Protein AF-A0A2W0FYP4-F1 (afdb_monomer_lite)

pLDDT: mean 80.16, std 18.68, range [35.84, 97.88]

Secondary structure (DSSP, 8-state):
-HHHHHHHHHHHT-----SSPPPSSS-EEEEEEEEEEEETT-GGGTT-EEEEEEEETTSS-EEEEEEETTEEEEEEEEE-HHHHHHHHHHHHHHHH--TT-TTS--EEEE---SSTT---EEEEEEEETTEEEEEEEESS---TTS--SEEEEEHHHHHHHHHHHHHHTTT--

Foldseek 3Di:
DVVVVVVVVVVLVLLAPDQAFRDDDFTKGKDFLPFFKADPVCVVCVVGFTWIKIAGPVQQWIWTFTDDSSDGFDIDDIDALVCLVVLLCVLVLLLPDDPVDPVRDFWDWAQQPDDPVRWIWIWGFDQDPNWTKTWIATPDATDPPDGPRIIIGTNVSSVSVSVVSVVSNVRHD

Structure (mmCIF, N/CA/C/O backbone):
data_AF-A0A2W0FYP4-F1
#
_entry.id   AF-A0A2W0FYP4-F1
#
loop_
_atom_site.group_PDB
_atom_site.id
_atom_site.type_symbol
_atom_site.label_atom_id
_atom_site.label_alt_id
_atom_site.label_comp_id
_atom_site.label_asym_id
_atom_site.label_entity_id
_atom_site.label_seq_id
_atom_site.pdbx_PDB_ins_code
_atom_site.Cartn_x
_atom_site.Cartn_y
_atom_site.Cartn_z
_atom_site.occupancy
_atom_site.B_iso_or_equiv
_atom_site.auth_seq_id
_atom_site.auth_comp_id
_atom_site.auth_asym_id
_atom_site.auth_atom_id
_atom_site.pdbx_PDB_model_num
ATOM 1 N N . MET A 1 1 ? -1.840 21.892 -42.038 1.00 42.66 1 MET A N 1
ATOM 2 C CA . ME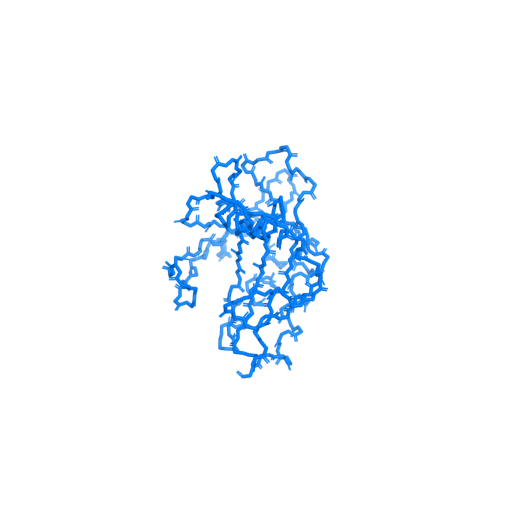T A 1 1 ? -2.825 21.609 -40.966 1.00 42.66 1 MET A CA 1
ATOM 3 C C . MET A 1 1 ? -3.072 20.123 -40.692 1.00 42.66 1 MET A C 1
ATOM 5 O O . MET A 1 1 ? -3.392 19.804 -39.562 1.00 42.66 1 MET A O 1
ATOM 9 N N . ILE A 1 2 ? -2.856 19.196 -41.636 1.00 41.97 2 ILE A N 1
ATOM 10 C CA . ILE A 1 2 ? -3.146 17.755 -41.431 1.00 41.97 2 ILE A CA 1
ATOM 11 C C . ILE A 1 2 ? -2.109 17.021 -40.546 1.00 41.97 2 ILE A C 1
ATOM 13 O O . ILE A 1 2 ? -2.435 16.031 -39.903 1.00 41.97 2 ILE A O 1
ATOM 17 N N . ARG A 1 3 ? -0.869 17.524 -40.429 1.00 38.12 3 ARG A N 1
ATOM 18 C CA . ARG A 1 3 ? 0.193 16.861 -39.639 1.00 38.12 3 ARG A CA 1
ATOM 19 C C . ARG A 1 3 ? 0.087 17.041 -38.117 1.00 38.12 3 ARG A C 1
ATOM 21 O O . ARG A 1 3 ? 0.620 16.215 -37.391 1.00 38.12 3 ARG A O 1
ATOM 28 N N . ILE A 1 4 ? -0.604 18.079 -37.637 1.00 47.94 4 ILE A N 1
ATOM 29 C CA . ILE A 1 4 ? -0.739 18.352 -36.191 1.00 47.94 4 ILE A CA 1
ATOM 30 C C . ILE A 1 4 ? -1.850 17.485 -35.571 1.00 47.94 4 ILE A C 1
ATOM 32 O O . ILE A 1 4 ? -1.723 17.041 -34.436 1.00 47.94 4 ILE A O 1
ATOM 36 N N . LEU A 1 5 ? -2.885 17.140 -36.346 1.00 37.88 5 LEU A N 1
ATOM 37 C CA . LEU A 1 5 ? -3.965 16.246 -35.907 1.00 37.88 5 LEU A CA 1
ATOM 38 C C . LEU A 1 5 ? -3.518 14.786 -35.748 1.00 37.88 5 LEU A C 1
ATOM 40 O O . LEU A 1 5 ? -3.994 14.104 -34.846 1.00 37.88 5 LEU A O 1
ATOM 44 N N . GLY A 1 6 ? -2.565 14.319 -36.563 1.00 35.84 6 GLY A N 1
ATOM 45 C CA . GLY A 1 6 ? -2.017 12.964 -36.432 1.00 35.84 6 GLY A CA 1
ATOM 46 C C . GLY A 1 6 ? -1.264 12.741 -35.116 1.00 35.84 6 GLY A C 1
ATOM 47 O O . GLY A 1 6 ? -1.369 11.669 -34.532 1.00 35.84 6 GLY A O 1
ATOM 48 N N . LEU A 1 7 ? -0.565 13.764 -34.606 1.00 42.81 7 LEU A N 1
ATOM 49 C CA . LEU A 1 7 ? 0.155 13.668 -33.330 1.00 42.81 7 LEU A CA 1
ATOM 50 C C . LEU A 1 7 ? -0.797 13.621 -32.124 1.00 42.81 7 LEU A C 1
ATOM 52 O O . LEU A 1 7 ? -0.542 12.893 -31.170 1.00 42.81 7 LEU A O 1
ATOM 56 N N . ILE A 1 8 ? -1.911 14.356 -32.188 1.00 43.81 8 ILE A N 1
ATOM 57 C CA . ILE A 1 8 ? -2.942 14.358 -31.138 1.00 43.81 8 ILE A CA 1
ATOM 58 C C . ILE A 1 8 ? -3.680 13.009 -31.105 1.00 43.81 8 ILE A C 1
ATOM 60 O O . ILE A 1 8 ? -3.986 12.502 -30.030 1.00 43.81 8 ILE A O 1
ATOM 64 N N . PHE A 1 9 ? -3.901 12.379 -32.263 1.00 35.84 9 PHE A N 1
ATOM 65 C CA . PHE A 1 9 ? -4.578 11.081 -32.342 1.00 35.84 9 PHE A CA 1
ATOM 66 C C . PHE A 1 9 ? -3.720 9.918 -31.810 1.00 35.84 9 PHE A C 1
ATOM 68 O O . PHE A 1 9 ? -4.247 9.016 -31.168 1.00 35.84 9 PHE A O 1
ATOM 75 N N . VAL A 1 10 ? -2.396 9.962 -32.004 1.00 45.44 10 VAL A N 1
ATOM 76 C CA . VAL A 1 10 ? -1.468 8.945 -31.465 1.00 45.44 10 VAL A CA 1
ATOM 77 C C . VAL A 1 10 ? -1.353 9.027 -29.936 1.00 45.44 10 VAL A C 1
ATOM 79 O O . VAL A 1 10 ? -1.235 7.993 -29.280 1.00 45.44 10 VAL A O 1
ATOM 82 N N . LEU A 1 11 ? -1.457 10.228 -29.355 1.00 38.00 11 LEU A N 1
ATOM 83 C CA . LEU A 1 11 ? -1.485 10.413 -27.898 1.00 38.00 11 LEU A CA 1
ATOM 84 C C . LEU A 1 11 ? -2.772 9.862 -27.259 1.00 38.00 11 LEU A C 1
ATOM 86 O O . LEU A 1 11 ? -2.721 9.358 -26.143 1.00 38.00 11 LEU A O 1
ATOM 90 N N . LEU A 1 12 ? -3.902 9.887 -27.974 1.00 36.22 12 LEU A N 1
ATOM 91 C CA . LEU A 1 12 ? -5.199 9.414 -27.468 1.00 36.22 12 LEU A CA 1
ATOM 92 C C . LEU A 1 12 ? -5.364 7.884 -27.506 1.00 36.22 12 LEU A C 1
ATOM 94 O O . LEU A 1 12 ? -6.181 7.342 -26.769 1.00 36.22 12 LEU A O 1
ATOM 98 N N . THR A 1 13 ? -4.589 7.162 -28.325 1.00 38.38 13 THR A N 1
ATOM 99 C CA . THR A 1 13 ? -4.667 5.688 -28.421 1.00 38.38 13 THR A CA 1
ATOM 100 C C . THR A 1 13 ? -3.669 4.940 -27.532 1.00 38.38 13 THR A C 1
ATOM 102 O O . THR A 1 13 ? -3.695 3.713 -27.483 1.00 38.38 13 THR A O 1
ATOM 105 N N . ALA A 1 14 ? -2.788 5.648 -26.816 1.00 41.47 14 ALA A N 1
ATOM 106 C CA . ALA A 1 14 ? -1.842 5.038 -25.875 1.00 41.47 14 ALA A CA 1
ATOM 107 C C . ALA A 1 14 ? -2.481 4.647 -24.521 1.00 41.47 14 ALA A C 1
ATOM 109 O O . ALA A 1 14 ? -1.833 4.004 -23.698 1.00 41.47 14 ALA A O 1
ATOM 110 N N . GLY A 1 15 ? -3.755 4.990 -24.301 1.00 36.06 15 GLY A N 1
ATOM 111 C CA . GLY A 1 15 ? -4.506 4.767 -23.058 1.00 36.06 15 GLY A CA 1
ATOM 112 C C . GLY A 1 15 ? -5.114 3.370 -22.903 1.00 36.06 15 GLY A C 1
ATOM 113 O O . GLY A 1 15 ? -6.223 3.220 -22.404 1.00 36.06 15 GLY A O 1
ATOM 114 N N . CYS A 1 16 ? -4.428 2.321 -23.347 1.00 41.59 16 CYS A N 1
ATOM 115 C CA . CYS A 1 16 ? -4.796 0.946 -23.008 1.00 41.59 16 CYS A CA 1
ATOM 116 C C . CYS A 1 16 ? -3.554 0.248 -22.467 1.00 41.59 16 CYS A C 1
ATOM 118 O O . CYS A 1 16 ? -2.940 -0.580 -23.143 1.00 41.59 16 CYS A O 1
ATOM 120 N N . SER A 1 17 ? -3.147 0.617 -21.247 1.00 41.41 17 SER A N 1
ATOM 121 C CA . SER A 1 17 ? -2.070 -0.064 -20.531 1.00 41.41 17 SER A CA 1
ATOM 122 C C . SER A 1 17 ? -2.514 -1.484 -20.175 1.00 41.41 17 SER A C 1
ATOM 124 O O . SER A 1 17 ? -2.993 -1.778 -19.082 1.00 41.41 17 SER A O 1
ATOM 126 N N . THR A 1 18 ? -2.374 -2.371 -21.151 1.00 39.72 18 THR A N 1
ATOM 127 C CA . THR A 1 18 ? -2.460 -3.818 -20.983 1.00 39.72 18 THR A CA 1
ATOM 128 C C . THR A 1 18 ? -1.322 -4.242 -20.041 1.00 39.72 18 THR A C 1
ATOM 130 O O . THR A 1 18 ? -0.249 -3.632 -20.102 1.00 39.72 18 THR A O 1
ATOM 133 N N . PRO A 1 19 ? -1.496 -5.258 -19.172 1.00 43.28 19 PRO A N 1
ATOM 134 C CA . PRO A 1 19 ? -0.373 -5.853 -18.449 1.00 43.28 19 PRO A CA 1
ATOM 135 C C . PRO A 1 19 ? 0.760 -6.195 -19.430 1.00 43.28 19 PRO A C 1
ATOM 137 O O . PRO A 1 19 ? 0.549 -6.922 -20.399 1.00 43.28 19 PRO A O 1
ATOM 140 N N . GLY A 1 20 ? 1.928 -5.589 -19.223 1.00 53.16 20 GLY A N 1
ATOM 141 C CA . GLY A 1 20 ? 2.983 -5.452 -20.232 1.00 53.16 20 GLY A CA 1
ATOM 142 C C . GLY A 1 20 ? 3.616 -4.054 -20.199 1.00 53.16 20 GLY A C 1
ATOM 143 O O . GLY A 1 20 ? 3.173 -3.188 -19.441 1.00 53.16 20 GLY A O 1
ATOM 144 N N . LYS A 1 21 ? 4.686 -3.832 -20.978 1.00 42.19 21 LYS A N 1
ATOM 145 C CA . LYS A 1 21 ? 5.450 -2.566 -20.981 1.00 42.19 21 LYS A CA 1
ATOM 146 C C . LYS A 1 21 ? 4.613 -1.404 -21.553 1.00 42.19 21 LYS A C 1
ATOM 148 O O . LYS A 1 21 ? 4.270 -1.467 -22.733 1.00 42.19 21 LYS A O 1
ATOM 153 N N . PRO A 1 22 ? 4.318 -0.327 -20.795 1.00 45.47 22 PRO A N 1
ATOM 154 C CA . PRO A 1 22 ? 3.840 0.924 -21.370 1.00 45.47 22 PRO A CA 1
ATOM 155 C C . PRO A 1 22 ? 5.031 1.741 -21.899 1.00 45.47 22 PRO A C 1
ATOM 157 O O . PRO A 1 22 ? 6.109 1.772 -21.304 1.00 45.47 22 PRO A O 1
ATOM 160 N N . ALA A 1 23 ? 4.848 2.394 -23.044 1.00 44.06 23 ALA A N 1
ATOM 161 C CA . ALA A 1 23 ? 5.895 3.149 -23.718 1.00 44.06 23 ALA A CA 1
ATOM 162 C C . ALA A 1 23 ? 5.958 4.603 -23.203 1.00 44.06 23 ALA A C 1
ATOM 164 O O . ALA A 1 23 ? 4.943 5.291 -23.206 1.00 44.06 23 ALA A O 1
ATOM 165 N N . PHE A 1 24 ? 7.134 5.054 -22.737 1.00 42.47 24 PHE A N 1
ATOM 166 C CA . PHE A 1 24 ? 7.939 6.114 -23.388 1.00 42.47 24 PHE A CA 1
ATOM 167 C C . PHE A 1 24 ? 8.953 6.862 -22.500 1.00 42.47 24 PHE A C 1
ATOM 169 O O . PHE A 1 24 ? 9.798 7.538 -23.075 1.00 42.47 24 PHE A O 1
ATOM 176 N N . TYR A 1 25 ? 8.982 6.721 -21.166 1.00 44.34 25 TYR A N 1
ATOM 177 C CA . TYR A 1 25 ? 9.967 7.488 -20.363 1.00 44.34 25 TYR A CA 1
ATOM 178 C C . TYR A 1 25 ? 10.695 6.730 -19.247 1.00 44.34 25 TYR A C 1
ATOM 180 O O . TYR A 1 25 ? 11.774 7.150 -18.847 1.00 44.34 25 TYR A O 1
ATOM 188 N N . TYR A 1 26 ? 10.193 5.572 -18.822 1.00 52.38 26 TYR A N 1
ATOM 189 C CA . TYR A 1 26 ? 10.869 4.679 -17.880 1.00 52.38 26 TYR A CA 1
ATOM 190 C C . TYR A 1 26 ? 10.462 3.242 -18.218 1.00 52.38 26 TYR A C 1
ATOM 192 O O . TYR A 1 26 ? 9.298 2.984 -18.532 1.00 52.38 26 TYR A O 1
ATOM 200 N N . THR A 1 27 ? 11.410 2.313 -18.239 1.00 69.75 27 THR A N 1
ATOM 201 C CA . THR A 1 27 ? 11.147 0.915 -18.585 1.00 69.75 27 THR A CA 1
ATOM 202 C C . THR A 1 27 ? 10.545 0.204 -17.380 1.00 69.75 27 THR A C 1
ATOM 204 O O . THR A 1 27 ? 11.277 -0.245 -16.507 1.00 69.75 27 THR A O 1
ATOM 207 N N . TRP A 1 28 ? 9.215 0.153 -17.318 1.00 82.31 28 TRP A N 1
ATOM 208 C CA . TRP A 1 28 ? 8.478 -0.520 -16.250 1.00 82.31 28 TRP A CA 1
ATOM 209 C C . TRP A 1 28 ? 7.791 -1.779 -16.763 1.00 82.31 28 TRP A C 1
ATOM 211 O O . TRP A 1 28 ? 7.114 -1.757 -17.797 1.00 82.31 28 TRP A O 1
ATOM 221 N N . THR A 1 29 ? 7.861 -2.842 -15.972 1.00 88.06 29 THR A N 1
ATOM 222 C CA . THR A 1 29 ? 7.046 -4.041 -16.155 1.00 88.06 29 THR A CA 1
ATOM 223 C C . THR A 1 29 ? 5.840 -4.000 -15.215 1.00 88.06 29 THR A C 1
ATOM 225 O O . THR A 1 29 ? 5.966 -3.673 -14.035 1.00 88.06 29 THR A O 1
ATOM 228 N N . GLN A 1 30 ? 4.656 -4.318 -15.746 1.00 90.00 30 GLN A N 1
ATOM 229 C CA . GLN A 1 30 ? 3.386 -4.262 -15.018 1.00 90.00 30 GLN A CA 1
ATOM 230 C C . GLN A 1 30 ? 2.871 -5.652 -14.649 1.00 90.00 30 GLN A C 1
ATOM 232 O O . GLN A 1 30 ? 2.854 -6.546 -15.495 1.00 90.00 30 GLN A O 1
ATOM 237 N N . TYR A 1 31 ? 2.358 -5.796 -13.429 1.00 90.06 31 TYR A N 1
ATOM 238 C CA . TYR A 1 31 ? 1.781 -7.035 -12.917 1.00 90.06 31 TYR A CA 1
ATOM 239 C C . TYR A 1 31 ? 0.395 -6.770 -12.332 1.00 90.06 31 TYR A C 1
ATOM 241 O O . TYR A 1 31 ? 0.212 -5.872 -11.508 1.00 90.06 31 TYR A O 1
ATOM 249 N N . LYS A 1 32 ? -0.586 -7.581 -12.740 1.00 92.19 32 LYS A N 1
ATOM 250 C CA . LYS A 1 32 ? -1.880 -7.632 -12.053 1.00 92.19 32 LYS A CA 1
ATOM 251 C C . LYS A 1 32 ? -1.677 -8.214 -10.659 1.00 92.19 32 LYS A C 1
ATOM 253 O O . LYS A 1 32 ? -0.991 -9.222 -10.521 1.00 92.19 32 LYS A O 1
ATOM 258 N N . THR A 1 33 ? -2.293 -7.591 -9.661 1.00 92.94 33 THR A N 1
ATOM 259 C CA . THR A 1 33 ? -2.125 -7.992 -8.255 1.00 92.94 33 THR A CA 1
ATOM 260 C C . THR A 1 33 ? -3.378 -8.628 -7.655 1.00 92.94 33 THR A C 1
ATOM 262 O O . THR A 1 33 ? -3.281 -9.358 -6.676 1.00 92.94 33 THR A O 1
ATOM 265 N N . GLY A 1 34 ? -4.558 -8.353 -8.224 1.00 92.62 34 GLY A N 1
ATOM 266 C CA . GLY A 1 34 ? -5.844 -8.727 -7.625 1.00 92.62 34 GLY A CA 1
ATOM 267 C C . GLY A 1 34 ? -6.194 -7.937 -6.356 1.00 92.62 34 GLY A C 1
ATOM 268 O O . GLY A 1 34 ? -7.149 -8.304 -5.668 1.00 92.62 34 GLY A O 1
ATOM 269 N N . VAL A 1 35 ? -5.416 -6.900 -6.027 1.00 94.81 35 VAL A N 1
ATOM 270 C CA . VAL A 1 35 ? -5.711 -5.922 -4.975 1.00 94.81 35 VAL A CA 1
ATOM 271 C C . VAL A 1 35 ? -6.697 -4.905 -5.535 1.00 94.81 35 VAL A C 1
ATOM 273 O O . VAL A 1 35 ? -6.412 -4.272 -6.550 1.00 94.81 35 VAL A O 1
ATOM 276 N N . GLU A 1 36 ? -7.820 -4.726 -4.855 1.00 95.12 36 GLU A N 1
ATOM 277 C CA . GLU A 1 36 ? -8.794 -3.677 -5.149 1.00 95.12 36 GLU A CA 1
ATOM 278 C C . GLU A 1 36 ? -8.594 -2.500 -4.191 1.00 95.12 36 GLU A C 1
ATOM 280 O O . GLU A 1 36 ? -8.460 -2.680 -2.978 1.00 95.12 36 GLU A O 1
ATOM 285 N N . VAL A 1 37 ? -8.565 -1.289 -4.745 1.00 93.00 37 VAL A N 1
ATOM 286 C CA . VAL A 1 37 ? -8.366 -0.038 -4.008 1.00 93.00 37 VAL A CA 1
ATOM 287 C C . VAL A 1 37 ? -9.619 0.815 -4.116 1.00 93.00 37 VAL A C 1
ATOM 289 O O . VAL A 1 37 ? -9.989 1.260 -5.197 1.00 93.00 37 VAL A O 1
ATOM 292 N N . MET A 1 38 ? -10.270 1.065 -2.990 1.00 92.62 38 MET A N 1
ATOM 293 C CA . MET A 1 38 ? -11.489 1.862 -2.904 1.00 92.62 38 MET A CA 1
ATOM 294 C C . MET A 1 38 ? -11.164 3.340 -2.678 1.00 92.62 38 MET A C 1
ATOM 296 O O . MET A 1 38 ? -10.187 3.675 -2.005 1.00 92.62 38 MET A O 1
ATOM 300 N N . LEU A 1 39 ? -12.027 4.223 -3.178 1.00 89.44 39 LEU A N 1
ATOM 301 C CA . LEU A 1 39 ? -11.961 5.661 -2.918 1.00 89.44 39 LEU A CA 1
ATOM 302 C C . LEU A 1 39 ? -12.993 6.027 -1.855 1.00 89.44 39 LEU A C 1
ATOM 304 O O . LEU A 1 39 ? -14.194 5.978 -2.111 1.00 89.44 39 LEU A O 1
ATOM 308 N N . VAL A 1 40 ? -12.535 6.381 -0.655 1.00 82.00 40 VAL A N 1
ATOM 309 C CA . VAL A 1 40 ? -13.436 6.649 0.483 1.00 82.00 40 VAL A CA 1
ATOM 310 C C . VAL A 1 40 ? -14.330 7.860 0.213 1.00 82.00 40 VAL A C 1
ATOM 312 O O . VAL A 1 40 ? -15.512 7.848 0.557 1.00 82.00 40 VAL A O 1
ATOM 315 N N . ASN A 1 41 ? -13.777 8.877 -0.449 1.00 82.62 41 ASN A N 1
ATOM 316 C CA . ASN A 1 41 ? -14.473 10.125 -0.758 1.00 82.62 41 ASN A CA 1
ATOM 317 C C . ASN A 1 41 ? -15.412 10.017 -1.971 1.00 82.62 41 ASN A C 1
ATOM 319 O O . ASN A 1 41 ? -16.193 10.934 -2.210 1.00 82.62 41 ASN A O 1
ATOM 323 N N . GLU A 1 42 ? -15.365 8.913 -2.724 1.00 83.06 42 GLU A N 1
ATOM 324 C CA . GLU A 1 42 ? -16.081 8.750 -3.994 1.00 83.06 42 GLU A CA 1
ATOM 325 C C . GLU A 1 42 ? -16.937 7.467 -3.972 1.00 83.06 42 GLU A C 1
ATOM 327 O O . GLU A 1 42 ? -16.592 6.456 -4.596 1.00 83.06 42 GLU A O 1
ATOM 332 N N . PRO A 1 43 ? -18.071 7.467 -3.245 1.00 78.00 43 PRO A N 1
ATOM 333 C CA . PRO A 1 43 ? -18.866 6.267 -2.965 1.00 78.00 43 PRO A CA 1
ATOM 334 C C . PRO A 1 43 ? -19.445 5.583 -4.214 1.00 78.00 43 PRO A C 1
ATOM 336 O O . PRO A 1 43 ? -19.825 4.412 -4.160 1.00 78.00 43 PRO A O 1
ATOM 339 N N . GLN A 1 44 ? -19.508 6.277 -5.352 1.00 82.88 44 GLN A N 1
ATOM 340 C CA . GLN A 1 44 ? -19.872 5.692 -6.642 1.00 82.88 44 GLN A CA 1
ATOM 341 C C . GLN A 1 44 ? -18.853 4.656 -7.149 1.00 82.88 44 GLN A C 1
ATOM 343 O O . GLN A 1 44 ? -19.225 3.803 -7.950 1.00 82.88 44 GLN A O 1
ATOM 348 N N . TYR A 1 45 ? -17.612 4.669 -6.649 1.00 81.44 45 TYR A N 1
ATOM 349 C CA . TYR A 1 45 ? -16.564 3.688 -6.959 1.00 81.44 45 TYR A CA 1
ATOM 350 C C . TYR A 1 45 ? -16.372 2.663 -5.831 1.00 81.44 45 TYR A C 1
ATOM 352 O O . TYR A 1 45 ? -15.253 2.278 -5.491 1.00 81.44 45 TYR A O 1
ATOM 360 N N . LYS A 1 46 ? -17.482 2.209 -5.240 1.00 73.44 46 LYS A N 1
ATOM 361 C CA . LYS A 1 46 ? -17.498 1.229 -4.139 1.00 73.44 46 LYS A CA 1
ATOM 362 C C . LYS A 1 46 ? -16.857 -0.122 -4.478 1.00 73.44 46 LYS A C 1
ATOM 364 O O . LYS A 1 46 ? -16.404 -0.805 -3.568 1.00 73.44 46 LYS A O 1
ATOM 369 N N . ASP A 1 47 ? -16.847 -0.497 -5.757 1.00 79.69 47 ASP A N 1
ATOM 370 C CA . ASP A 1 47 ? -16.268 -1.762 -6.225 1.00 79.69 47 ASP A CA 1
ATOM 371 C C . ASP A 1 47 ? -14.733 -1.659 -6.359 1.00 79.69 47 ASP A C 1
ATOM 373 O O . ASP A 1 47 ? -14.057 -2.647 -6.617 1.00 79.69 47 ASP A O 1
ATOM 377 N N . GLY A 1 48 ? -14.176 -0.464 -6.129 1.00 86.81 48 GLY A N 1
ATOM 378 C CA . GLY A 1 48 ? -12.745 -0.211 -6.141 1.00 86.81 48 GLY A CA 1
ATOM 379 C C . GLY A 1 48 ? -12.130 -0.183 -7.537 1.00 86.81 48 GLY A C 1
ATOM 380 O O . GLY A 1 48 ? -12.789 -0.314 -8.567 1.00 86.81 48 GLY A O 1
ATOM 381 N N . PHE A 1 49 ? -10.825 0.049 -7.552 1.00 91.25 49 PHE A N 1
ATOM 382 C CA . PHE A 1 49 ? -9.984 0.072 -8.736 1.00 91.25 49 PHE A CA 1
ATOM 383 C C . PHE A 1 49 ? -8.920 -1.012 -8.636 1.00 91.25 49 PHE A C 1
ATOM 385 O O . PHE A 1 49 ? -8.361 -1.240 -7.562 1.00 91.25 49 PHE A O 1
ATOM 392 N N . ASP A 1 50 ? -8.574 -1.612 -9.771 1.00 92.44 50 ASP A N 1
ATOM 393 C CA . ASP A 1 50 ? -7.466 -2.557 -9.843 1.00 92.44 50 ASP A CA 1
ATOM 394 C C . ASP A 1 50 ? -6.142 -1.872 -9.475 1.00 92.44 50 ASP A C 1
ATOM 396 O O . ASP A 1 50 ? -5.667 -0.957 -10.157 1.00 92.44 50 ASP A O 1
ATOM 400 N N . GLY A 1 51 ? -5.505 -2.372 -8.421 1.00 92.75 51 GLY A N 1
ATOM 401 C CA . GLY A 1 51 ? -4.123 -2.070 -8.099 1.00 92.75 51 GLY A CA 1
ATOM 402 C C . GLY A 1 51 ? -3.178 -2.826 -9.035 1.00 92.75 51 GLY A C 1
ATOM 403 O O . GLY A 1 51 ? -3.146 -4.059 -9.064 1.00 92.75 51 GLY A O 1
ATOM 404 N N . ILE A 1 52 ? -2.344 -2.103 -9.773 1.00 93.62 52 ILE A N 1
ATOM 405 C CA . ILE A 1 52 ? -1.346 -2.676 -10.680 1.00 93.62 52 ILE A CA 1
ATOM 406 C C . ILE A 1 52 ? 0.049 -2.402 -10.134 1.00 93.62 52 ILE A C 1
ATOM 408 O O . ILE A 1 52 ? 0.439 -1.250 -9.961 1.00 93.62 52 ILE A O 1
ATOM 412 N N . LEU A 1 53 ? 0.835 -3.452 -9.915 1.00 93.81 53 LEU A N 1
ATOM 413 C CA . LEU A 1 53 ? 2.229 -3.298 -9.523 1.00 93.81 53 LEU A CA 1
ATOM 414 C C . LEU A 1 53 ? 3.053 -2.909 -10.752 1.00 93.81 53 LEU A C 1
ATOM 416 O O . LEU A 1 53 ? 3.060 -3.628 -11.753 1.00 93.81 53 LEU A O 1
ATOM 420 N N . ARG A 1 54 ? 3.792 -1.807 -10.659 1.00 91.62 54 ARG A N 1
ATOM 421 C CA . ARG A 1 54 ? 4.846 -1.437 -11.606 1.00 91.62 54 ARG A CA 1
ATOM 422 C C . ARG A 1 54 ? 6.203 -1.696 -10.960 1.00 91.62 54 ARG A C 1
ATOM 424 O O . ARG A 1 54 ? 6.466 -1.189 -9.876 1.00 91.62 54 ARG A O 1
ATOM 431 N N . LEU A 1 55 ? 7.056 -2.462 -11.632 1.00 90.75 55 LEU A N 1
ATOM 432 C CA . LEU A 1 55 ? 8.445 -2.714 -11.239 1.00 90.75 55 LEU A CA 1
ATOM 433 C C . LEU A 1 55 ? 9.376 -2.126 -12.294 1.00 90.75 55 LEU A C 1
ATOM 435 O O . LEU A 1 55 ? 9.181 -2.382 -13.484 1.00 90.75 55 LEU A O 1
ATOM 439 N N . ASP A 1 56 ? 10.352 -1.334 -11.866 1.00 88.88 56 ASP A N 1
ATOM 440 C CA . ASP A 1 56 ? 11.396 -0.833 -12.753 1.00 88.88 56 ASP A CA 1
ATOM 441 C C . ASP A 1 56 ? 12.199 -2.013 -13.328 1.00 88.88 56 ASP A C 1
ATOM 443 O O . ASP A 1 56 ? 12.552 -2.946 -12.609 1.00 88.88 56 ASP A O 1
ATOM 447 N N . ASP A 1 57 ? 12.494 -1.995 -14.629 1.00 84.81 57 ASP A N 1
ATOM 448 C CA . ASP A 1 57 ? 13.146 -3.115 -15.322 1.00 84.81 57 ASP A CA 1
ATOM 449 C C . ASP A 1 57 ? 14.568 -3.393 -14.797 1.00 84.81 57 ASP A C 1
ATOM 451 O O . ASP A 1 57 ? 15.082 -4.505 -14.962 1.00 84.81 57 ASP A O 1
ATOM 455 N N . LYS A 1 58 ? 15.226 -2.420 -14.150 1.00 87.38 58 LYS A N 1
ATOM 456 C CA . LYS A 1 58 ? 16.510 -2.658 -13.477 1.00 87.38 58 LYS A CA 1
ATOM 457 C C . LYS A 1 58 ? 16.324 -3.260 -12.088 1.00 87.38 58 LYS A C 1
ATOM 459 O O . LYS A 1 58 ? 17.276 -3.866 -11.590 1.00 87.38 58 LYS A O 1
ATOM 464 N N . GLY A 1 59 ? 15.122 -3.179 -11.522 1.00 88.50 59 GLY A N 1
ATOM 465 C CA . GLY A 1 59 ? 14.774 -3.645 -10.184 1.00 88.50 59 GLY A CA 1
ATOM 466 C C . GLY A 1 59 ? 15.134 -2.640 -9.094 1.00 88.50 59 GLY A C 1
ATOM 467 O O . GLY A 1 59 ? 15.296 -3.039 -7.948 1.00 88.50 59 GLY A O 1
ATOM 468 N N . GLU A 1 60 ? 15.310 -1.359 -9.428 1.00 89.81 60 GLU A N 1
ATOM 469 C CA . GLU A 1 60 ? 15.702 -0.345 -8.439 1.00 89.81 60 GLU A CA 1
ATOM 470 C C . GLU A 1 60 ? 14.530 0.037 -7.521 1.00 89.81 60 GLU A C 1
ATOM 472 O O . GLU A 1 60 ? 14.720 0.316 -6.336 1.00 89.81 60 GLU A O 1
ATOM 477 N N . TYR A 1 61 ? 13.305 0.033 -8.050 1.00 89.69 61 TYR A N 1
ATOM 478 C CA . TYR A 1 61 ? 12.115 0.430 -7.306 1.00 89.69 61 TYR A CA 1
ATOM 479 C C . TYR A 1 61 ? 10.829 -0.169 -7.887 1.00 89.69 61 TYR A C 1
ATOM 481 O O . TYR A 1 61 ? 10.766 -0.590 -9.045 1.00 89.69 61 TYR A O 1
ATOM 489 N N . ALA A 1 62 ? 9.784 -0.205 -7.064 1.00 91.62 62 ALA A N 1
ATOM 490 C CA . ALA A 1 62 ? 8.445 -0.641 -7.433 1.00 91.62 62 ALA A CA 1
ATOM 491 C C . ALA A 1 62 ? 7.382 0.289 -6.840 1.00 91.62 62 ALA A C 1
ATOM 493 O O . ALA A 1 62 ? 7.628 0.980 -5.854 1.00 91.62 62 ALA A O 1
ATOM 494 N N . VAL A 1 63 ? 6.197 0.317 -7.443 1.00 91.50 63 VAL A N 1
ATOM 495 C CA . VAL A 1 63 ? 5.087 1.169 -7.004 1.00 91.50 63 VAL A CA 1
ATOM 496 C C . VAL A 1 63 ? 3.744 0.531 -7.350 1.00 91.50 63 VAL A C 1
ATOM 498 O O . VAL A 1 63 ? 3.599 -0.093 -8.404 1.00 91.50 63 VAL A O 1
ATOM 501 N N . MET A 1 64 ? 2.743 0.711 -6.489 1.00 92.56 64 MET A N 1
ATOM 502 C CA . MET A 1 64 ? 1.356 0.393 -6.819 1.00 92.56 64 MET A CA 1
ATOM 503 C C . MET A 1 64 ? 0.736 1.542 -7.597 1.00 92.56 64 MET A C 1
ATOM 505 O O . MET A 1 64 ? 0.733 2.674 -7.127 1.00 92.56 64 MET A O 1
ATOM 509 N N . ALA A 1 65 ? 0.202 1.255 -8.777 1.00 90.00 65 ALA A N 1
ATOM 510 C CA . ALA A 1 65 ? -0.456 2.207 -9.659 1.00 90.00 65 ALA A CA 1
ATOM 511 C C . ALA A 1 65 ? -1.953 1.898 -9.772 1.00 90.00 65 ALA A C 1
ATOM 513 O O . ALA A 1 65 ? -2.364 0.739 -9.758 1.00 90.00 65 ALA A O 1
ATOM 514 N N . ILE A 1 66 ? -2.751 2.950 -9.920 1.00 89.44 66 ILE A N 1
ATOM 515 C CA . ILE A 1 66 ? -4.201 2.897 -10.097 1.00 89.44 66 ILE A CA 1
ATOM 516 C C . ILE A 1 66 ? -4.533 3.639 -11.385 1.00 89.44 66 ILE A C 1
ATOM 518 O O . ILE A 1 66 ? -4.090 4.775 -11.590 1.00 89.44 66 ILE A O 1
ATOM 522 N N . TYR A 1 67 ? -5.320 3.001 -12.245 1.00 85.62 67 TYR A N 1
ATOM 523 C CA . TYR A 1 67 ? -5.717 3.560 -13.531 1.00 85.62 67 TYR A CA 1
ATOM 524 C C . TYR A 1 67 ? -7.198 3.898 -13.557 1.00 85.62 67 TYR A C 1
ATOM 526 O O . TYR A 1 67 ? -8.026 3.158 -13.033 1.00 85.62 67 TYR A O 1
ATOM 534 N N . TYR A 1 68 ? -7.528 4.990 -14.236 1.00 83.69 68 TYR A N 1
ATOM 535 C CA . TYR A 1 68 ? -8.899 5.373 -14.541 1.00 83.69 68 TYR A CA 1
ATOM 536 C C . TYR A 1 68 ? -8.950 5.970 -15.944 1.00 83.69 68 TYR A C 1
ATOM 538 O O . TYR A 1 68 ? -8.107 6.784 -16.310 1.00 83.69 68 TYR A O 1
ATOM 546 N N . GLY A 1 69 ? -9.896 5.502 -16.761 1.00 77.75 69 GLY A N 1
ATOM 547 C CA . GLY A 1 69 ? -10.011 5.923 -18.161 1.00 77.75 69 GLY A CA 1
ATOM 548 C C . GLY A 1 69 ? -8.813 5.553 -19.049 1.00 77.75 69 GLY A C 1
ATOM 549 O O . GLY A 1 69 ? -8.665 6.133 -20.115 1.00 77.75 69 GLY A O 1
ATOM 550 N N . GLY A 1 70 ? -7.961 4.610 -18.622 1.00 75.62 70 GLY A N 1
ATOM 551 C CA . GLY A 1 70 ? -6.728 4.238 -19.330 1.00 75.62 70 GLY A CA 1
ATOM 552 C C . GLY A 1 70 ? -5.475 4.999 -18.882 1.00 75.62 70 GLY A C 1
ATOM 553 O O . GLY A 1 70 ? -4.365 4.568 -19.195 1.00 75.62 70 GLY A O 1
ATOM 554 N N . ASP A 1 71 ? -5.641 6.057 -18.085 1.00 77.62 71 ASP A N 1
ATOM 555 C CA . ASP A 1 71 ? -4.553 6.880 -17.561 1.00 77.62 71 ASP A CA 1
ATOM 556 C C . ASP A 1 71 ? -4.231 6.536 -16.106 1.00 77.62 71 ASP A C 1
ATOM 558 O O . ASP A 1 71 ? -5.119 6.238 -15.299 1.00 77.62 71 ASP A O 1
ATOM 562 N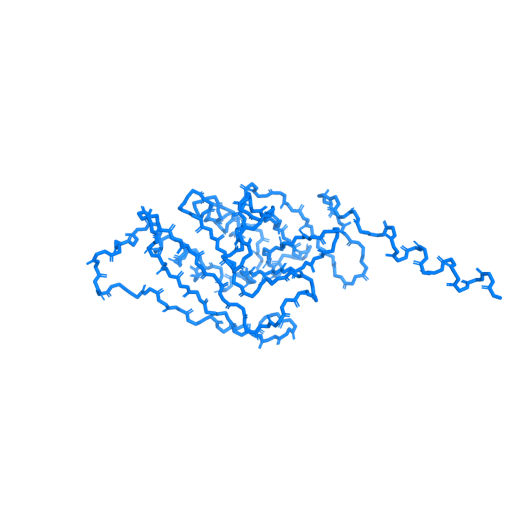 N . MET A 1 72 ? -2.944 6.597 -15.746 1.00 81.12 72 MET A N 1
ATOM 563 C CA . MET A 1 72 ? -2.520 6.429 -14.355 1.00 81.12 72 MET A CA 1
ATOM 564 C C . MET A 1 72 ? -3.027 7.623 -13.543 1.00 81.12 72 MET A C 1
ATOM 566 O O . MET A 1 72 ? -2.490 8.723 -13.643 1.00 81.12 72 MET A O 1
ATOM 570 N N . SER A 1 73 ? -4.064 7.395 -12.744 1.00 83.50 73 SER A N 1
ATOM 571 C CA . SER A 1 73 ? -4.742 8.445 -11.979 1.00 83.50 73 SER A CA 1
ATOM 572 C C . SER A 1 73 ? -4.236 8.555 -10.548 1.00 83.50 73 SER A C 1
ATOM 574 O O . SER A 1 73 ? -4.332 9.620 -9.943 1.00 83.50 73 SER A O 1
ATOM 576 N N . SER A 1 74 ? -3.653 7.483 -10.006 1.00 85.38 74 SER A N 1
ATOM 577 C CA . SER A 1 74 ? -2.958 7.537 -8.725 1.00 85.38 74 SER A CA 1
ATOM 578 C C . SER A 1 74 ? -1.919 6.431 -8.591 1.00 85.38 74 SER A C 1
ATOM 580 O O . SER A 1 74 ? -1.774 5.562 -9.448 1.00 85.38 74 SER A O 1
ATOM 582 N N . HIS A 1 75 ? -1.165 6.501 -7.504 1.00 87.88 75 HIS A N 1
ATOM 583 C CA . HIS A 1 75 ? -0.141 5.539 -7.132 1.00 87.88 75 HIS A CA 1
ATOM 584 C C . HIS A 1 75 ? 0.179 5.656 -5.639 1.00 87.88 75 HIS A C 1
ATOM 586 O O . HIS A 1 75 ? -0.024 6.715 -5.048 1.00 87.88 75 HIS A O 1
ATOM 592 N N . PHE A 1 76 ? 0.713 4.610 -5.030 1.00 88.62 76 PHE A N 1
ATOM 593 C CA . PHE A 1 76 ? 1.189 4.622 -3.648 1.00 88.62 76 PHE A CA 1
ATOM 594 C C . PHE A 1 76 ? 2.237 3.531 -3.445 1.00 88.62 76 PHE A C 1
ATOM 596 O O . PHE A 1 76 ? 2.505 2.734 -4.347 1.00 88.62 76 PHE A O 1
ATOM 603 N N . GLY A 1 77 ? 2.824 3.483 -2.249 1.00 88.06 77 GLY A N 1
ATOM 604 C CA . GLY A 1 77 ? 3.672 2.356 -1.886 1.00 88.06 77 GLY A CA 1
ATOM 605 C C . GLY A 1 77 ? 4.958 2.295 -2.701 1.00 88.06 77 GLY A C 1
ATOM 606 O O . GLY A 1 77 ? 5.408 1.203 -3.037 1.00 88.06 77 GLY A O 1
ATOM 607 N N . TYR A 1 78 ? 5.516 3.452 -3.067 1.00 88.12 78 TYR A N 1
ATOM 608 C CA . TYR A 1 78 ? 6.796 3.506 -3.759 1.00 88.12 78 TYR A CA 1
ATOM 609 C C . TYR A 1 78 ? 7.880 2.926 -2.844 1.00 88.12 78 TYR A C 1
ATOM 611 O O . TYR A 1 78 ? 8.080 3.406 -1.725 1.00 88.12 78 TYR A O 1
ATOM 619 N N . VAL A 1 79 ? 8.560 1.884 -3.312 1.00 90.56 79 VAL A N 1
ATOM 620 C CA . VAL A 1 79 ? 9.537 1.133 -2.523 1.00 90.56 79 VAL A CA 1
ATOM 621 C C . VAL A 1 79 ? 10.813 0.872 -3.291 1.00 90.56 79 VAL A C 1
ATOM 623 O O . VAL A 1 79 ? 10.788 0.545 -4.474 1.00 90.56 79 VAL A O 1
ATOM 626 N N . THR A 1 80 ? 11.925 0.971 -2.576 1.00 92.38 80 THR A N 1
ATOM 627 C CA . THR A 1 80 ? 13.221 0.398 -2.941 1.00 92.38 80 THR A CA 1
ATOM 628 C C . THR A 1 80 ? 13.480 -0.800 -2.035 1.00 92.38 80 THR A C 1
ATOM 630 O O . THR A 1 80 ? 12.707 -1.078 -1.114 1.00 92.38 80 THR A O 1
ATOM 633 N N . LYS A 1 81 ? 14.591 -1.502 -2.251 1.00 93.19 81 LYS A N 1
ATOM 634 C CA . LYS A 1 81 ? 15.026 -2.573 -1.350 1.00 93.19 81 LYS A CA 1
ATOM 635 C C . LYS A 1 81 ? 15.141 -2.117 0.110 1.00 93.19 81 LYS A C 1
ATOM 637 O O . LYS A 1 81 ? 14.735 -2.851 1.005 1.00 93.19 81 LYS A O 1
ATOM 642 N N . ASP A 1 82 ? 15.621 -0.896 0.331 1.00 90.88 82 ASP A N 1
ATOM 643 C CA . ASP A 1 82 ? 15.854 -0.354 1.673 1.00 90.88 82 ASP A CA 1
ATOM 644 C C . ASP A 1 82 ? 14.558 0.036 2.396 1.00 90.88 82 ASP A C 1
ATOM 646 O O . ASP A 1 82 ? 14.488 -0.033 3.622 1.00 90.88 82 ASP A O 1
ATOM 650 N N . SER A 1 83 ? 13.517 0.440 1.658 1.00 90.50 83 SER A N 1
ATOM 651 C CA . SER A 1 83 ? 12.236 0.858 2.243 1.00 90.50 83 SER A CA 1
ATOM 652 C C . SER A 1 83 ? 11.162 -0.232 2.242 1.00 90.50 83 SER A C 1
ATOM 654 O O . SER A 1 83 ? 10.131 -0.068 2.900 1.00 90.50 83 SER A O 1
ATOM 656 N N . LEU A 1 84 ? 11.395 -1.354 1.551 1.00 94.25 84 LEU A N 1
ATOM 657 C CA . LEU A 1 84 ? 10.421 -2.434 1.389 1.00 94.25 84 LEU A CA 1
ATOM 658 C C . LEU A 1 84 ? 9.926 -2.997 2.729 1.00 94.25 84 LEU A C 1
ATOM 660 O O . LEU A 1 84 ? 8.720 -3.151 2.933 1.00 94.25 84 LEU A O 1
ATOM 664 N N . GLU A 1 85 ? 10.843 -3.280 3.655 1.00 95.12 85 GLU A N 1
ATOM 665 C CA . GLU A 1 85 ? 10.502 -3.896 4.945 1.00 95.12 85 GLU A CA 1
ATOM 666 C C . GLU A 1 85 ? 9.622 -2.996 5.817 1.00 95.12 85 GLU A C 1
ATOM 668 O O . GLU A 1 85 ? 8.764 -3.495 6.548 1.00 95.12 85 GLU A O 1
ATOM 673 N N . SER A 1 86 ? 9.767 -1.674 5.706 1.00 92.81 86 SER A N 1
ATOM 674 C CA . SER A 1 86 ? 8.913 -0.719 6.419 1.00 92.81 86 SER A CA 1
ATOM 675 C C . SER A 1 86 ? 7.459 -0.818 5.955 1.00 92.81 86 SER A C 1
ATOM 677 O O . SER A 1 86 ? 6.548 -0.827 6.782 1.00 92.81 86 SER A O 1
ATOM 679 N N . TRP A 1 87 ? 7.231 -0.975 4.648 1.00 93.62 87 TRP A N 1
ATOM 680 C CA . TRP A 1 87 ? 5.887 -1.173 4.100 1.00 93.62 87 TRP A CA 1
ATOM 681 C C . TRP A 1 87 ? 5.300 -2.532 4.489 1.00 93.62 87 TRP A C 1
ATOM 683 O O . TRP A 1 87 ? 4.163 -2.589 4.951 1.00 93.62 87 TRP A O 1
ATOM 693 N N . ILE A 1 88 ? 6.081 -3.617 4.398 1.00 96.25 88 ILE A N 1
ATOM 694 C CA . ILE A 1 88 ? 5.642 -4.954 4.848 1.00 96.25 88 ILE A CA 1
ATOM 695 C C . ILE A 1 88 ? 5.275 -4.928 6.340 1.00 96.25 88 ILE A C 1
ATOM 697 O O . ILE A 1 88 ? 4.255 -5.486 6.751 1.00 96.25 88 ILE A O 1
ATOM 701 N N . THR A 1 89 ? 6.079 -4.253 7.162 1.00 95.19 89 THR A N 1
ATOM 702 C CA . THR A 1 89 ? 5.815 -4.090 8.599 1.00 95.19 89 THR A CA 1
ATOM 703 C C . THR A 1 89 ? 4.510 -3.341 8.840 1.00 95.19 89 THR A C 1
ATOM 705 O O . THR A 1 89 ? 3.735 -3.722 9.712 1.00 95.19 89 THR A O 1
ATOM 708 N N . MET A 1 90 ? 4.224 -2.316 8.040 1.00 94.81 90 MET A N 1
ATOM 709 C CA . MET A 1 90 ? 2.978 -1.566 8.134 1.00 94.81 90 MET A CA 1
ATOM 710 C C . MET A 1 90 ? 1.768 -2.434 7.776 1.00 94.81 90 MET A C 1
ATOM 712 O O . MET A 1 90 ? 0.834 -2.546 8.566 1.00 94.81 90 MET A O 1
ATOM 716 N N . TYR A 1 91 ? 1.803 -3.143 6.647 1.00 96.12 91 TYR A N 1
ATOM 717 C CA . TYR A 1 91 ? 0.691 -4.014 6.258 1.00 96.12 91 TYR A CA 1
ATOM 718 C C . TYR A 1 91 ? 0.456 -5.139 7.270 1.00 96.12 91 TYR A C 1
ATOM 720 O O . TYR A 1 91 ? -0.666 -5.354 7.726 1.00 96.12 91 TYR A O 1
ATOM 728 N N . THR A 1 92 ? 1.517 -5.820 7.704 1.00 96.50 92 THR A N 1
ATOM 729 C CA . THR A 1 92 ? 1.401 -6.876 8.722 1.00 96.50 92 THR A CA 1
ATOM 730 C C . THR A 1 92 ? 0.975 -6.330 10.085 1.00 96.50 92 THR A C 1
ATOM 732 O O . THR A 1 92 ? 0.257 -7.011 10.819 1.00 96.50 92 THR A O 1
ATOM 735 N N . GLY A 1 93 ? 1.379 -5.102 10.417 1.00 95.12 93 GLY A N 1
ATOM 736 C CA . GLY A 1 93 ? 0.928 -4.367 11.591 1.00 95.12 93 GLY A CA 1
ATOM 737 C C . GLY A 1 93 ? -0.572 -4.101 11.547 1.00 95.12 93 GLY A C 1
ATOM 738 O O . GLY A 1 93 ? -1.261 -4.421 12.508 1.00 95.12 93 GLY A O 1
ATOM 739 N N . PHE A 1 94 ? -1.093 -3.615 10.419 1.00 96.31 94 PHE A N 1
ATOM 740 C CA . PHE A 1 94 ? -2.528 -3.429 10.205 1.00 96.31 94 PHE A CA 1
ATOM 741 C C . PHE A 1 94 ? -3.323 -4.735 10.335 1.00 96.31 94 PHE A C 1
ATOM 743 O O . PHE A 1 94 ? -4.339 -4.776 11.024 1.00 96.31 94 PHE A O 1
ATOM 750 N N . LEU A 1 95 ? -2.847 -5.828 9.732 1.00 96.19 95 LEU A N 1
ATOM 751 C CA . LEU A 1 95 ? -3.540 -7.122 9.804 1.00 96.19 95 LEU A CA 1
ATOM 752 C C . LEU A 1 95 ? -3.638 -7.651 11.246 1.00 96.19 95 LEU A C 1
ATOM 754 O O . LEU A 1 95 ? -4.614 -8.306 11.608 1.00 96.19 95 LEU A O 1
ATOM 758 N N . LYS A 1 96 ? -2.648 -7.339 12.090 1.00 94.38 96 LYS A N 1
ATOM 759 C CA . LYS A 1 96 ? -2.623 -7.709 13.516 1.00 94.38 96 LYS A CA 1
ATOM 760 C C . LYS A 1 96 ? -3.245 -6.660 14.435 1.00 94.38 96 LYS A C 1
ATOM 762 O O . LYS A 1 96 ? -3.446 -6.949 15.613 1.00 94.38 96 LYS A O 1
ATOM 767 N N . TRP A 1 97 ? -3.497 -5.455 13.928 1.00 94.44 97 TRP A N 1
ATOM 768 C CA . TRP A 1 97 ? -3.973 -4.328 14.715 1.00 94.44 97 TRP A CA 1
ATOM 769 C C . TRP A 1 97 ? -5.349 -4.638 15.300 1.00 94.44 97 TRP A C 1
ATOM 771 O O . TRP A 1 97 ? -6.253 -5.081 14.586 1.00 94.44 97 TRP A O 1
ATOM 781 N N . ASP A 1 98 ? -5.499 -4.403 16.600 1.00 92.50 98 ASP A N 1
ATOM 782 C CA . ASP A 1 98 ? -6.790 -4.454 17.277 1.00 92.50 98 ASP A CA 1
ATOM 783 C C . ASP A 1 98 ? -7.312 -3.019 17.441 1.00 92.50 98 ASP A C 1
ATOM 785 O O . ASP A 1 98 ? -6.704 -2.238 18.181 1.00 92.50 98 ASP A O 1
ATOM 789 N N . PRO A 1 99 ? -8.434 -2.649 16.794 1.00 90.12 99 PRO A N 1
ATOM 790 C CA . PRO A 1 99 ? -8.983 -1.300 16.885 1.00 90.12 99 PRO A CA 1
ATOM 791 C C . PRO A 1 99 ? -9.422 -0.894 18.296 1.00 90.12 99 PRO A C 1
ATOM 793 O O . PRO A 1 99 ? -9.645 0.290 18.534 1.00 90.12 99 PRO A O 1
ATOM 796 N N . GLN A 1 100 ? -9.537 -1.836 19.237 1.00 87.69 100 GLN A N 1
ATOM 797 C CA . GLN A 1 100 ? -9.845 -1.547 20.640 1.00 87.69 100 GLN A CA 1
ATOM 798 C C . GLN A 1 100 ? -8.599 -1.231 21.484 1.00 87.69 100 GLN A C 1
ATOM 800 O O . GLN A 1 100 ? -8.731 -0.857 22.649 1.00 87.69 100 GLN A O 1
ATOM 805 N N . ASN A 1 101 ? -7.389 -1.371 20.931 1.00 83.19 101 ASN A N 1
ATOM 806 C CA . ASN A 1 101 ? -6.145 -1.180 21.668 1.00 83.19 101 ASN A CA 1
ATOM 807 C C . ASN A 1 101 ? -5.519 0.209 21.406 1.00 83.19 101 ASN A C 1
ATOM 809 O O . ASN A 1 101 ? -4.927 0.424 20.346 1.00 83.19 101 ASN A O 1
ATOM 813 N N . PRO A 1 102 ? -5.552 1.139 22.381 1.00 71.12 102 PRO A N 1
ATOM 814 C CA . PRO A 1 102 ? -5.075 2.510 22.194 1.00 71.12 102 PRO A CA 1
ATOM 815 C C . PRO A 1 102 ? -3.546 2.648 22.156 1.00 71.12 102 PRO A C 1
ATOM 817 O O . PRO A 1 102 ? -3.043 3.704 21.786 1.00 71.12 102 PRO A O 1
ATOM 820 N N . ALA A 1 103 ? -2.789 1.621 22.557 1.00 76.00 103 ALA A N 1
ATOM 821 C CA . ALA A 1 103 ? -1.326 1.683 22.577 1.00 76.00 103 ALA A CA 1
ATOM 822 C C . ALA A 1 103 ? -0.692 1.465 21.191 1.00 76.00 103 ALA A C 1
ATOM 824 O O . ALA A 1 103 ? 0.501 1.716 21.015 1.00 76.00 103 ALA A O 1
ATOM 825 N N . GLN A 1 104 ? -1.456 0.962 20.217 1.00 77.81 104 GLN A N 1
ATOM 826 C CA . GLN A 1 104 ? -0.951 0.693 18.876 1.00 77.81 104 GLN A CA 1
ATOM 827 C C . GLN A 1 104 ? -1.051 1.961 18.017 1.00 77.81 104 GLN A C 1
ATOM 829 O O . GLN A 1 104 ? -2.133 2.542 17.926 1.00 77.81 104 GLN A O 1
ATOM 834 N N . PRO A 1 105 ? 0.046 2.407 17.377 1.00 74.81 105 PRO A N 1
ATOM 835 C CA . PRO A 1 105 ? -0.021 3.527 16.452 1.00 74.81 105 PRO A CA 1
ATOM 836 C C . PRO A 1 105 ? -0.927 3.162 15.273 1.00 74.81 105 PRO A C 1
ATOM 838 O O . PRO A 1 105 ? -0.799 2.090 14.682 1.00 74.81 105 PRO A O 1
ATOM 841 N N . THR A 1 106 ? -1.846 4.064 14.947 1.00 88.06 106 THR A N 1
ATOM 842 C CA . THR A 1 106 ? -2.804 3.914 13.844 1.00 88.06 106 THR A CA 1
ATOM 843 C C . THR A 1 106 ? -2.599 4.947 12.751 1.00 88.06 106 THR A C 1
ATOM 845 O O . THR A 1 106 ? -3.302 4.900 11.754 1.00 88.06 106 THR A O 1
ATOM 848 N N . LYS A 1 107 ? -1.654 5.875 12.917 1.00 90.44 107 LYS A N 1
ATOM 849 C CA . LYS A 1 107 ? -1.295 6.873 11.914 1.00 90.44 107 LYS A CA 1
ATOM 850 C C . LYS A 1 107 ? 0.219 6.921 11.749 1.00 90.44 107 LYS A C 1
ATOM 852 O O . LYS A 1 107 ? 0.951 6.957 12.737 1.00 90.44 107 LYS A O 1
ATOM 857 N N . PHE A 1 108 ? 0.664 6.929 10.501 1.00 90.81 108 PHE A N 1
ATOM 858 C CA . PHE A 1 108 ? 2.062 6.886 10.101 1.00 90.81 108 PHE A CA 1
ATOM 859 C C . PHE A 1 108 ? 2.270 7.889 8.975 1.00 90.81 108 PHE A C 1
ATOM 861 O O . PHE A 1 108 ? 1.591 7.809 7.956 1.00 90.81 108 PHE A O 1
ATOM 868 N N . THR A 1 109 ? 3.227 8.795 9.129 1.00 88.44 109 THR A N 1
ATOM 869 C CA . THR A 1 109 ? 3.649 9.664 8.029 1.00 88.44 109 THR A CA 1
ATOM 870 C C . THR A 1 109 ? 4.859 9.028 7.362 1.00 88.44 109 THR A C 1
ATOM 872 O O . THR A 1 109 ? 5.887 8.791 8.000 1.00 88.44 109 THR A O 1
ATOM 875 N N . ILE A 1 110 ? 4.717 8.699 6.084 1.00 83.69 110 ILE A N 1
ATOM 876 C CA . ILE A 1 110 ? 5.757 8.100 5.261 1.00 83.69 110 ILE A CA 1
ATOM 877 C C . ILE A 1 110 ? 6.383 9.214 4.433 1.00 83.69 110 ILE A C 1
ATOM 879 O O . ILE A 1 110 ? 5.698 9.760 3.563 1.00 83.69 110 ILE A O 1
ATOM 883 N N . PRO A 1 111 ? 7.669 9.529 4.656 1.00 77.50 111 PRO A N 1
ATOM 884 C CA . PRO A 1 111 ? 8.353 10.497 3.827 1.00 77.50 111 PRO A CA 1
ATOM 885 C C . PRO A 1 111 ? 8.473 9.957 2.404 1.00 77.50 111 PRO A C 1
ATOM 887 O O . PRO A 1 111 ? 8.964 8.842 2.197 1.00 77.50 111 PRO A O 1
ATOM 890 N N . ASP A 1 112 ? 8.052 10.741 1.417 1.00 70.19 112 ASP A N 1
ATOM 891 C CA . ASP A 1 112 ? 8.230 10.368 0.016 1.00 70.19 112 ASP A CA 1
ATOM 892 C C . ASP A 1 112 ? 9.437 11.089 -0.566 1.00 70.19 112 ASP A C 1
ATOM 894 O O . ASP A 1 112 ? 9.339 12.131 -1.201 1.00 70.19 112 ASP A O 1
ATOM 898 N N . ASN A 1 113 ? 10.612 10.507 -0.366 1.00 69.50 113 ASN A N 1
ATOM 899 C CA . ASN A 1 113 ? 11.844 11.028 -0.957 1.00 69.50 113 ASN A CA 1
ATOM 900 C C . ASN A 1 113 ? 12.156 10.383 -2.313 1.00 69.50 113 ASN A C 1
ATOM 902 O O . ASN A 1 113 ? 13.207 10.652 -2.890 1.00 69.50 113 ASN A O 1
ATOM 906 N N . LEU A 1 114 ? 11.274 9.508 -2.802 1.00 65.19 114 LEU A N 1
ATOM 907 C CA . LEU A 1 114 ? 11.562 8.606 -3.911 1.00 65.19 114 LEU A CA 1
ATOM 908 C C . LEU A 1 114 ? 10.722 8.911 -5.152 1.00 65.19 114 LEU A C 1
ATOM 910 O O . LEU A 1 114 ? 11.219 8.766 -6.268 1.00 65.19 114 LEU A O 1
ATOM 914 N N . SER A 1 115 ? 9.467 9.336 -4.986 1.00 64.69 115 SER A N 1
ATOM 915 C CA . SER A 1 115 ? 8.659 9.784 -6.115 1.00 64.69 115 SER A CA 1
ATOM 916 C C . SER A 1 115 ? 9.138 11.138 -6.619 1.00 64.69 115 SER A C 1
ATOM 918 O O . SER A 1 115 ? 9.597 11.979 -5.853 1.00 64.69 115 SER A O 1
ATOM 920 N N . TRP A 1 116 ? 8.941 11.392 -7.913 1.00 56.91 116 TRP A N 1
ATOM 921 C CA . TRP A 1 116 ? 9.236 12.689 -8.529 1.00 56.91 116 TRP A CA 1
ATOM 922 C C . TRP A 1 116 ? 8.569 13.856 -7.786 1.00 56.91 116 TRP A C 1
ATOM 924 O O . TRP A 1 116 ? 9.122 14.948 -7.685 1.00 56.91 116 TRP A O 1
ATOM 934 N N . THR A 1 117 ? 7.344 13.651 -7.295 1.00 61.28 117 THR A N 1
ATOM 935 C CA . THR A 1 117 ? 6.572 14.711 -6.639 1.00 61.28 117 THR A CA 1
ATOM 936 C C . THR A 1 117 ? 7.034 15.002 -5.217 1.00 61.28 117 THR A C 1
ATOM 938 O O . THR A 1 117 ? 6.673 16.053 -4.697 1.00 61.28 117 THR A O 1
ATOM 941 N N . HIS A 1 118 ? 7.814 14.097 -4.618 1.00 66.69 118 HIS A N 1
ATOM 942 C CA . HIS A 1 118 ? 8.333 14.180 -3.258 1.00 66.69 118 HIS A CA 1
ATOM 943 C C . HIS A 1 118 ? 7.279 14.568 -2.207 1.00 66.69 118 HIS A C 1
ATOM 945 O O . HIS A 1 118 ? 7.449 15.530 -1.458 1.00 66.69 118 HIS A O 1
ATOM 951 N N . LYS A 1 119 ? 6.127 13.884 -2.219 1.00 68.44 119 LYS A N 1
ATOM 952 C CA . LYS A 1 119 ? 4.994 14.195 -1.340 1.00 68.44 119 LYS A CA 1
ATOM 953 C C . LYS A 1 119 ? 4.728 13.071 -0.363 1.00 68.44 119 LYS A C 1
ATOM 955 O O . LYS A 1 119 ? 4.347 11.986 -0.789 1.00 68.44 119 LYS A O 1
ATOM 960 N N . ASP A 1 120 ? 4.858 13.382 0.919 1.00 79.38 120 ASP A N 1
ATOM 961 C CA . ASP A 1 120 ? 4.606 12.440 2.000 1.00 79.38 120 ASP A CA 1
ATOM 962 C C . ASP A 1 120 ? 3.215 11.800 1.897 1.00 79.38 120 ASP A C 1
ATOM 964 O O . ASP A 1 120 ? 2.257 12.379 1.366 1.00 79.38 120 ASP A O 1
ATOM 968 N N . TYR A 1 121 ? 3.127 10.582 2.420 1.00 83.19 121 TYR A N 1
ATOM 969 C CA . TYR A 1 121 ? 1.876 9.857 2.574 1.00 83.19 121 TYR A CA 1
ATOM 970 C C . TYR A 1 121 ? 1.518 9.803 4.047 1.00 83.19 121 TYR A C 1
ATOM 972 O O . TYR A 1 121 ? 2.349 9.432 4.872 1.00 83.19 121 TYR A O 1
ATOM 980 N N . ASP A 1 122 ? 0.260 10.064 4.362 1.00 90.69 122 ASP A N 1
ATOM 981 C CA . ASP A 1 122 ? -0.293 9.744 5.669 1.00 90.69 122 ASP A CA 1
ATOM 982 C C . ASP A 1 122 ? -1.038 8.412 5.561 1.00 90.69 122 ASP A C 1
ATOM 984 O O . ASP A 1 122 ? -2.101 8.324 4.944 1.00 90.69 122 ASP A O 1
ATOM 988 N N . VAL A 1 123 ? -0.485 7.363 6.161 1.00 92.75 123 VAL A N 1
ATOM 989 C CA . VAL A 1 123 ? -1.157 6.072 6.289 1.00 92.75 123 VAL A CA 1
ATOM 990 C C . VAL A 1 123 ? -1.911 6.011 7.602 1.00 92.75 123 VAL A C 1
ATOM 992 O O . VAL A 1 123 ? -1.359 6.299 8.661 1.00 92.75 123 VAL A O 1
ATOM 995 N N . GLU A 1 124 ? -3.169 5.594 7.537 1.00 94.19 124 GLU A N 1
ATOM 996 C CA . GLU A 1 124 ? -4.057 5.485 8.683 1.00 94.19 124 GLU A CA 1
ATOM 997 C C . GLU A 1 124 ? -4.746 4.121 8.729 1.00 94.19 124 GLU A C 1
ATOM 999 O O . GLU A 1 124 ? -5.243 3.613 7.726 1.00 94.19 124 GLU A O 1
ATOM 1004 N N . TYR A 1 125 ? -4.824 3.533 9.916 1.00 94.81 125 TYR A N 1
ATOM 1005 C CA . TYR A 1 125 ? -5.653 2.371 10.195 1.00 94.81 125 TYR A CA 1
ATOM 1006 C C . TYR A 1 125 ? -6.971 2.886 10.757 1.00 94.81 125 TYR A C 1
ATOM 1008 O O . TYR A 1 125 ? -7.013 3.485 11.833 1.00 94.81 125 TYR A O 1
ATOM 1016 N N . ARG A 1 126 ? -8.061 2.680 10.022 1.00 92.88 126 ARG A N 1
ATOM 1017 C CA . ARG A 1 126 ? -9.399 3.124 10.420 1.00 92.88 126 ARG A CA 1
ATOM 1018 C C . ARG A 1 126 ? -10.289 1.923 10.696 1.00 92.88 126 ARG A C 1
ATOM 1020 O O . ARG A 1 126 ? -10.158 0.887 10.055 1.00 92.88 126 ARG A O 1
ATOM 1027 N N . PHE A 1 127 ? -11.216 2.062 11.638 1.00 92.38 127 PHE A N 1
ATOM 1028 C CA . PHE A 1 127 ? -12.256 1.068 11.888 1.00 92.38 127 PHE A CA 1
ATOM 1029 C C . PHE A 1 127 ? -13.620 1.718 11.694 1.00 92.38 127 PHE A C 1
ATOM 1031 O O . PHE A 1 127 ? -14.040 2.549 12.498 1.00 92.38 127 PHE A O 1
ATOM 1038 N N . VAL A 1 128 ? -14.291 1.380 10.595 1.00 87.81 128 VAL A N 1
ATOM 1039 C CA . VAL A 1 128 ? -15.540 2.021 10.169 1.00 87.81 128 VAL A CA 1
ATOM 1040 C C . VAL A 1 128 ? -16.557 0.936 9.853 1.00 87.81 128 VAL A C 1
ATOM 1042 O O . VAL A 1 128 ? -16.258 -0.013 9.133 1.00 87.81 128 VAL A O 1
ATOM 1045 N N . ASN A 1 129 ? -17.768 1.061 10.402 1.00 87.44 129 ASN A N 1
ATOM 1046 C CA . ASN A 1 129 ? -18.873 0.121 10.172 1.00 87.44 129 ASN A CA 1
ATOM 1047 C C . ASN A 1 129 ? -18.493 -1.355 10.405 1.00 87.44 129 ASN A C 1
ATOM 1049 O O . ASN A 1 129 ? -18.890 -2.238 9.647 1.00 87.44 129 ASN A O 1
ATOM 1053 N N . GLY A 1 130 ? -17.696 -1.621 11.444 1.00 88.25 130 GLY A N 1
ATOM 1054 C CA . GLY A 1 130 ? -17.270 -2.978 11.791 1.00 88.25 130 GLY A CA 1
ATOM 1055 C C . GLY A 1 130 ? -16.154 -3.551 10.910 1.00 88.25 130 GLY A C 1
ATOM 1056 O O . GLY A 1 130 ? -15.864 -4.738 11.023 1.00 88.25 130 GLY A O 1
ATOM 1057 N N . LYS A 1 131 ? -15.535 -2.745 10.039 1.00 90.31 131 LYS A N 1
ATOM 1058 C CA . LYS A 1 131 ? -14.458 -3.167 9.135 1.00 90.31 131 LYS A CA 1
ATOM 1059 C C . LYS A 1 131 ? -13.189 -2.363 9.385 1.00 90.31 131 LYS A C 1
ATOM 1061 O O . LYS A 1 131 ? -13.260 -1.143 9.550 1.00 90.31 131 LYS A O 1
ATOM 1066 N N . LYS A 1 132 ? -12.028 -3.025 9.371 1.00 94.19 132 LYS A N 1
ATOM 1067 C CA . LYS A 1 132 ? -10.741 -2.325 9.326 1.00 94.19 132 LYS A CA 1
ATOM 1068 C C . LYS A 1 132 ? -10.457 -1.873 7.899 1.00 94.19 132 LYS A C 1
ATOM 1070 O O . LYS A 1 132 ? -10.659 -2.628 6.949 1.00 94.19 132 LYS A O 1
ATOM 1075 N N . LEU A 1 133 ? -9.959 -0.654 7.773 1.00 94.69 133 LEU A N 1
ATOM 1076 C CA . LEU A 1 133 ? -9.546 -0.039 6.524 1.00 94.69 133 LEU A CA 1
ATOM 1077 C C . LEU A 1 133 ? -8.115 0.464 6.672 1.00 94.69 133 LEU A C 1
ATOM 1079 O O . LEU A 1 133 ? -7.799 1.192 7.614 1.00 94.69 133 LEU A O 1
ATOM 1083 N N . PHE A 1 134 ? -7.266 0.083 5.731 1.00 95.56 134 PHE A N 1
ATOM 1084 C CA . PHE A 1 134 ? -5.946 0.656 5.550 1.00 95.56 134 PHE A CA 1
ATOM 1085 C C . PHE A 1 134 ? -6.079 1.814 4.576 1.00 95.56 134 PHE A C 1
ATOM 1087 O O . PHE A 1 134 ? -6.403 1.604 3.406 1.00 95.56 134 PHE A O 1
ATOM 1094 N N . VAL A 1 135 ? -5.881 3.028 5.070 1.00 94.81 135 VAL A N 1
ATOM 1095 C CA . VAL A 1 135 ? -6.116 4.264 4.331 1.00 94.81 135 VAL A CA 1
ATOM 1096 C C . VAL A 1 135 ? -4.788 4.928 4.016 1.00 94.81 135 VAL A C 1
ATOM 1098 O O . VAL A 1 135 ? -3.925 5.037 4.879 1.00 94.81 135 VAL A O 1
ATOM 1101 N N . ILE A 1 136 ? -4.631 5.378 2.779 1.00 93.06 136 ILE A N 1
ATOM 1102 C CA . ILE A 1 136 ? -3.486 6.142 2.304 1.00 93.06 136 ILE A CA 1
ATOM 1103 C C . ILE A 1 136 ? -4.007 7.504 1.870 1.00 93.06 136 ILE A C 1
ATOM 1105 O O . ILE A 1 136 ? -4.728 7.619 0.879 1.00 93.06 136 ILE A O 1
ATOM 1109 N N . ASN A 1 137 ? -3.602 8.530 2.604 1.00 90.75 137 ASN A N 1
ATOM 1110 C CA . ASN A 1 137 ? -3.896 9.918 2.307 1.00 90.75 137 ASN A CA 1
ATOM 1111 C C . ASN A 1 137 ? -2.707 10.516 1.559 1.00 90.75 137 ASN A C 1
ATOM 1113 O O . ASN A 1 137 ? -1.582 10.559 2.061 1.00 90.75 137 ASN A O 1
ATOM 1117 N N . LYS A 1 138 ? -2.958 10.976 0.340 1.00 81.50 138 LYS A N 1
ATOM 1118 C CA . LYS A 1 138 ? -1.977 11.633 -0.514 1.00 81.50 138 LYS A CA 1
ATOM 1119 C C . LYS A 1 138 ? -2.176 13.138 -0.420 1.00 81.50 138 LYS A C 1
ATOM 1121 O O . LYS A 1 138 ? -3.240 13.646 -0.765 1.00 81.50 138 LYS A O 1
ATOM 1126 N N . HIS A 1 139 ? -1.130 13.884 -0.069 1.00 68.88 139 HIS A N 1
ATOM 1127 C CA . HIS A 1 139 ? -1.158 15.356 -0.047 1.00 68.88 139 HIS A CA 1
ATOM 1128 C C . HIS A 1 139 ? -1.092 15.988 -1.463 1.00 68.88 139 HIS A C 1
ATOM 1130 O O . HIS A 1 139 ? -0.440 17.012 -1.708 1.00 68.88 139 HIS A O 1
ATOM 1136 N N . SER A 1 140 ? -1.748 15.370 -2.450 1.00 60.09 140 SER A N 1
ATOM 1137 C CA . SER A 1 140 ? -1.892 15.873 -3.817 1.00 60.09 140 SER A CA 1
ATOM 1138 C C . SER A 1 140 ? -3.342 15.795 -4.276 1.00 60.09 140 SER A C 1
ATOM 1140 O O . SER A 1 140 ? -3.973 14.752 -4.142 1.00 60.09 140 SER A O 1
ATOM 1142 N N . THR A 1 141 ? -3.824 16.876 -4.885 1.00 49.81 141 THR A N 1
ATOM 1143 C CA . THR A 1 141 ? -5.105 16.927 -5.595 1.00 49.81 141 THR A CA 1
ATOM 1144 C C . THR A 1 141 ? -5.119 15.887 -6.713 1.00 49.81 141 THR A C 1
ATOM 1146 O O . THR A 1 141 ? -4.230 15.900 -7.568 1.00 49.81 141 THR A O 1
ATOM 1149 N N . GLY A 1 142 ? -6.097 14.981 -6.671 1.00 53.50 142 GLY A N 1
ATOM 1150 C CA . GLY A 1 142 ? -6.331 13.978 -7.703 1.00 53.50 142 GLY A CA 1
ATOM 1151 C C . GLY A 1 142 ? -6.660 14.580 -9.072 1.00 53.50 142 GLY A C 1
ATOM 1152 O O . GLY A 1 142 ? -6.685 15.797 -9.272 1.00 53.50 142 GLY A O 1
ATOM 1153 N N . ASN A 1 143 ? -6.892 13.682 -10.026 1.00 58.16 143 ASN A N 1
ATOM 1154 C CA . ASN A 1 143 ? -7.416 13.968 -11.359 1.00 58.16 143 ASN A CA 1
ATOM 1155 C C . ASN A 1 143 ? -8.612 14.951 -11.282 1.00 58.16 143 ASN A C 1
ATOM 1157 O O . ASN A 1 143 ? -9.387 14.893 -10.332 1.00 58.16 143 ASN A O 1
ATOM 1161 N N . TRP A 1 144 ? -8.799 15.840 -12.268 1.00 59.31 144 TRP A N 1
ATOM 1162 C CA . TRP A 1 144 ? -9.813 16.916 -12.216 1.00 59.31 144 TRP A CA 1
ATOM 1163 C C . TRP A 1 144 ? -11.262 16.437 -12.012 1.00 59.31 144 TRP A C 1
ATOM 1165 O O . TRP A 1 144 ? -12.124 17.250 -11.686 1.00 59.31 144 TRP A O 1
ATOM 1175 N N . PHE A 1 145 ? -11.533 15.145 -12.211 1.00 72.25 145 PHE A N 1
ATOM 1176 C CA . PHE A 1 145 ? -12.879 14.569 -12.206 1.00 72.25 145 PHE A CA 1
ATOM 1177 C C . PHE A 1 145 ? -13.132 13.526 -11.113 1.00 72.25 145 PHE A C 1
ATOM 1179 O O . PHE A 1 145 ? -14.287 13.173 -10.898 1.00 72.25 145 PHE A O 1
ATOM 1186 N N . VAL A 1 146 ? -12.083 12.992 -10.480 1.00 80.50 146 VAL A N 1
ATOM 1187 C CA . VAL A 1 146 ? -12.197 11.932 -9.467 1.00 80.50 146 VAL A CA 1
ATOM 1188 C C . VAL A 1 146 ? -11.121 12.141 -8.412 1.00 80.50 146 VAL A C 1
ATOM 1190 O O . VAL A 1 146 ? -9.932 12.240 -8.738 1.00 80.50 146 VAL A O 1
ATOM 1193 N N . ASP A 1 147 ? -11.535 12.179 -7.151 1.00 83.81 147 ASP A N 1
ATOM 1194 C CA . ASP A 1 147 ? -10.633 12.374 -6.030 1.00 83.81 147 ASP A CA 1
ATOM 1195 C C . ASP A 1 147 ? -9.916 11.076 -5.626 1.00 83.81 147 ASP A C 1
ATOM 1197 O O . ASP A 1 147 ? -10.460 10.200 -4.957 1.00 83.81 147 ASP A O 1
ATOM 1201 N N . PHE A 1 148 ? -8.641 10.980 -6.007 1.00 85.75 148 PHE A N 1
ATOM 1202 C CA . PHE A 1 148 ? -7.727 9.912 -5.592 1.00 85.75 148 PHE A CA 1
ATOM 1203 C C . PHE A 1 148 ? -6.831 10.303 -4.401 1.00 85.75 148 PHE A C 1
ATOM 1205 O O . PHE A 1 148 ? -5.776 9.687 -4.200 1.00 85.75 148 PHE A O 1
ATOM 1212 N N . SER A 1 149 ? -7.187 11.353 -3.654 1.00 86.69 149 SER A N 1
ATOM 1213 C CA . SER A 1 149 ? -6.415 11.794 -2.488 1.00 86.69 149 SER A CA 1
ATOM 1214 C C . SER A 1 149 ? -6.528 10.832 -1.306 1.00 86.69 149 SER A C 1
ATOM 1216 O O . SER A 1 149 ? -5.561 10.693 -0.564 1.00 86.69 149 SER A O 1
ATOM 1218 N N . GLU A 1 150 ? -7.648 10.119 -1.168 1.00 90.25 150 GLU A N 1
ATOM 1219 C CA . GLU A 1 150 ? -7.861 9.140 -0.101 1.00 90.25 150 GLU A CA 1
ATOM 1220 C C . GLU A 1 150 ? -8.144 7.748 -0.679 1.00 90.25 150 GLU A C 1
ATOM 1222 O O . GLU A 1 150 ? -9.239 7.439 -1.156 1.00 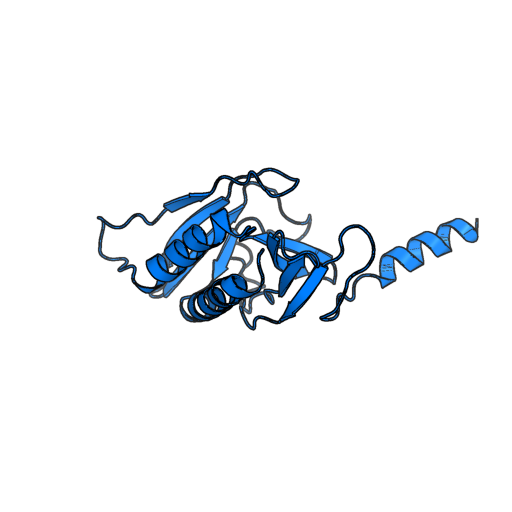90.25 150 GLU A O 1
ATOM 1227 N N . LEU A 1 151 ? -7.121 6.896 -0.634 1.00 92.06 151 LEU A N 1
ATOM 1228 C CA . LEU A 1 151 ? -7.177 5.512 -1.092 1.00 92.06 151 LEU A CA 1
ATOM 1229 C C . LEU A 1 151 ? -7.405 4.594 0.104 1.00 92.06 151 LEU A C 1
ATOM 1231 O O . LEU A 1 151 ? -6.816 4.809 1.159 1.00 92.06 151 LEU A O 1
ATOM 1235 N N . SER A 1 152 ? -8.196 3.538 -0.049 1.00 93.94 152 SER A N 1
ATOM 1236 C CA . SER A 1 152 ? -8.443 2.590 1.036 1.00 93.94 152 SER A CA 1
ATOM 1237 C C . SER A 1 152 ? -8.514 1.146 0.569 1.00 93.94 152 SER A C 1
ATOM 1239 O O . SER A 1 152 ? -8.930 0.851 -0.548 1.00 93.94 152 SER A O 1
ATOM 1241 N N . MET A 1 153 ? -8.107 0.238 1.447 1.00 95.56 153 MET A N 1
ATOM 1242 C CA . MET A 1 153 ? -8.173 -1.207 1.243 1.00 95.56 153 MET A CA 1
ATOM 1243 C C . MET A 1 153 ? -8.691 -1.868 2.518 1.00 95.56 153 MET A C 1
ATOM 1245 O O . MET A 1 153 ? -8.383 -1.426 3.625 1.00 95.56 153 MET A O 1
ATOM 1249 N N . ASP A 1 154 ? -9.481 -2.925 2.369 1.00 94.75 154 ASP A N 1
ATOM 1250 C CA . ASP A 1 154 ? -9.918 -3.750 3.494 1.00 94.75 154 ASP A CA 1
ATOM 1251 C C . ASP A 1 154 ? -8.875 -4.821 3.858 1.00 94.75 154 ASP A C 1
ATOM 1253 O O . ASP A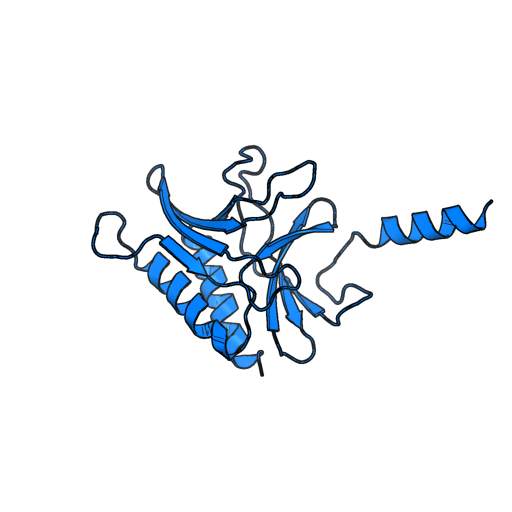 1 154 ? -7.845 -4.973 3.201 1.00 94.75 154 ASP A O 1
ATOM 1257 N N . GLU A 1 155 ? -9.141 -5.586 4.917 1.00 96.06 155 GLU A N 1
ATOM 1258 C CA . GLU A 1 155 ? -8.226 -6.629 5.404 1.00 96.06 155 GLU A CA 1
ATOM 1259 C C . GLU A 1 155 ? -7.855 -7.658 4.332 1.00 96.06 155 GLU A C 1
ATOM 1261 O O . GLU A 1 155 ? -6.687 -8.036 4.222 1.00 96.06 155 GLU A O 1
ATOM 1266 N N . ALA A 1 156 ? -8.815 -8.073 3.501 1.00 96.31 156 ALA A N 1
ATOM 1267 C CA . ALA A 1 156 ? -8.565 -9.044 2.443 1.00 96.31 156 ALA A CA 1
ATOM 1268 C C . ALA A 1 156 ? -7.620 -8.482 1.370 1.00 96.31 156 ALA A C 1
ATOM 1270 O O . ALA A 1 156 ? -6.699 -9.173 0.930 1.00 96.31 156 ALA A O 1
ATOM 1271 N N . ASN A 1 157 ? -7.812 -7.227 0.963 1.00 96.94 157 ASN A N 1
ATOM 1272 C CA . ASN A 1 157 ? -6.950 -6.586 -0.023 1.00 96.94 157 ASN A CA 1
ATOM 1273 C C . ASN A 1 157 ? -5.571 -6.228 0.544 1.00 96.94 157 ASN A C 1
ATOM 1275 O O . ASN A 1 157 ? -4.578 -6.367 -0.169 1.00 96.94 157 ASN A O 1
ATOM 1279 N N . VAL A 1 158 ? -5.467 -5.874 1.828 1.00 97.38 158 VAL A N 1
ATOM 1280 C CA . VAL A 1 158 ? -4.164 -5.654 2.480 1.00 97.38 158 VAL A CA 1
ATOM 1281 C C . VAL A 1 158 ? -3.383 -6.958 2.640 1.00 97.38 158 VAL A C 1
ATOM 1283 O O . VAL A 1 158 ? -2.162 -6.950 2.490 1.00 97.38 158 VAL A O 1
ATOM 1286 N N . ALA A 1 159 ? -4.047 -8.093 2.876 1.00 97.88 159 ALA A N 1
ATOM 1287 C CA . ALA A 1 159 ? -3.383 -9.398 2.881 1.00 97.88 159 ALA A CA 1
ATOM 1288 C C . ALA A 1 159 ? -2.739 -9.704 1.518 1.0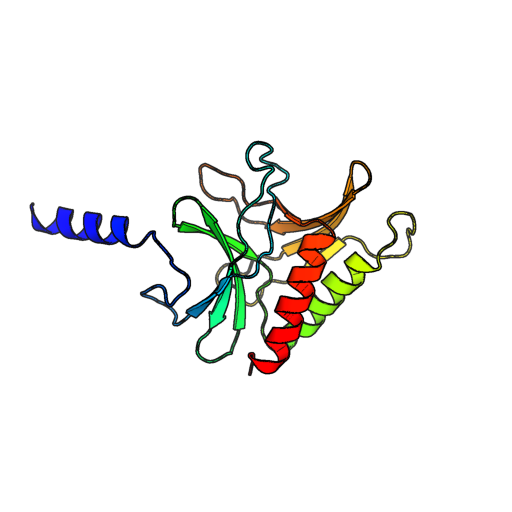0 97.88 159 ALA A C 1
ATOM 1290 O O . ALA A 1 159 ? -1.537 -9.952 1.454 1.00 97.88 159 ALA A O 1
ATOM 1291 N N . LYS A 1 160 ? -3.493 -9.552 0.419 1.00 97.62 160 LYS A N 1
ATOM 1292 C CA . LYS A 1 160 ? -2.950 -9.697 -0.946 1.00 97.62 160 LYS A CA 1
ATOM 1293 C C . LYS A 1 160 ? -1.797 -8.724 -1.209 1.00 97.62 160 LYS A C 1
ATOM 1295 O O . LYS A 1 160 ? -0.777 -9.102 -1.776 1.00 97.62 160 LYS A O 1
ATOM 1300 N N . LEU A 1 161 ? -1.946 -7.464 -0.795 1.00 96.00 161 LEU A N 1
ATOM 1301 C CA . LEU A 1 161 ? -0.912 -6.442 -0.952 1.00 96.00 161 LEU A CA 1
ATOM 1302 C C . LEU A 1 161 ? 0.363 -6.796 -0.173 1.00 96.00 161 LEU A C 1
ATOM 1304 O O . LEU A 1 161 ? 1.468 -6.569 -0.661 1.00 96.00 161 LEU A O 1
ATOM 1308 N N . THR A 1 162 ? 0.215 -7.395 1.010 1.00 97.75 162 THR A N 1
ATOM 1309 C CA . THR A 1 162 ? 1.338 -7.895 1.810 1.00 97.75 162 THR A CA 1
ATOM 1310 C C . THR A 1 162 ? 2.106 -8.966 1.045 1.00 97.75 162 THR A C 1
ATOM 1312 O O . THR A 1 162 ? 3.328 -8.863 0.944 1.00 97.75 162 THR A O 1
ATOM 1315 N N . ASP A 1 163 ? 1.409 -9.939 0.455 1.00 97.25 163 ASP A N 1
ATOM 1316 C CA . ASP A 1 163 ? 2.032 -11.001 -0.346 1.00 97.25 163 ASP A CA 1
ATOM 1317 C C . ASP A 1 163 ? 2.786 -10.419 -1.551 1.00 97.25 163 ASP A C 1
ATOM 1319 O O . ASP A 1 163 ? 3.955 -10.737 -1.774 1.00 97.25 163 ASP A O 1
ATOM 1323 N N . VAL A 1 164 ? 2.167 -9.469 -2.263 1.00 97.06 164 VAL A N 1
ATOM 1324 C CA . VAL A 1 164 ? 2.796 -8.753 -3.386 1.00 97.06 164 VAL A CA 1
ATOM 1325 C C . VAL A 1 164 ? 4.106 -8.079 -2.963 1.00 97.06 164 VAL A C 1
ATOM 1327 O O . VAL A 1 164 ? 5.093 -8.141 -3.697 1.00 97.06 164 VAL A O 1
ATOM 1330 N N . TYR A 1 165 ? 4.139 -7.438 -1.792 1.00 96.44 165 TYR A N 1
ATOM 1331 C CA . TYR A 1 165 ? 5.339 -6.755 -1.298 1.00 96.44 165 TYR A CA 1
ATOM 1332 C C . TYR A 1 165 ? 6.385 -7.732 -0.759 1.00 96.44 165 TYR A C 1
ATOM 1334 O O . TYR A 1 165 ? 7.580 -7.500 -0.929 1.00 96.44 165 TYR A O 1
ATOM 1342 N N . ILE A 1 166 ? 5.980 -8.857 -0.171 1.00 97.06 166 ILE A N 1
ATOM 1343 C CA . ILE A 1 166 ? 6.913 -9.924 0.211 1.00 97.06 166 ILE A CA 1
ATOM 1344 C C . ILE A 1 166 ? 7.630 -10.477 -1.028 1.00 97.06 166 ILE A C 1
ATOM 1346 O O . ILE A 1 166 ? 8.852 -10.637 -0.999 1.00 97.06 166 ILE A O 1
ATOM 1350 N N . ASP A 1 167 ? 6.912 -10.686 -2.132 1.00 96.06 167 ASP A N 1
ATOM 1351 C CA . ASP A 1 167 ? 7.489 -11.167 -3.392 1.00 96.06 167 ASP A CA 1
ATOM 1352 C C . ASP A 1 167 ? 8.507 -10.187 -4.001 1.00 96.06 167 ASP A C 1
ATOM 1354 O O . ASP A 1 167 ? 9.429 -10.597 -4.717 1.00 96.06 167 ASP A O 1
ATOM 1358 N N . LEU A 1 168 ? 8.395 -8.886 -3.705 1.00 96.25 168 LEU A N 1
ATOM 1359 C CA . LEU A 1 168 ? 9.362 -7.884 -4.163 1.00 96.25 168 LEU A CA 1
ATOM 1360 C C . LEU A 1 168 ? 10.758 -8.075 -3.563 1.00 96.25 168 LEU A C 1
ATOM 1362 O O . LEU A 1 168 ? 11.726 -7.644 -4.190 1.00 96.25 168 LEU A O 1
ATOM 1366 N N . ARG A 1 169 ? 10.903 -8.779 -2.430 1.00 95.88 169 ARG A N 1
ATOM 1367 C CA . ARG A 1 169 ? 12.216 -9.090 -1.825 1.00 95.88 169 ARG A CA 1
ATOM 1368 C C . ARG A 1 169 ? 13.162 -9.795 -2.794 1.00 95.88 169 ARG A C 1
ATOM 1370 O O . ARG A 1 169 ? 14.373 -9.642 -2.695 1.00 95.88 169 ARG A O 1
ATOM 1377 N N . GLN A 1 170 ? 12.608 -10.580 -3.717 1.00 93.81 170 GLN A N 1
ATOM 1378 C CA . GLN A 1 170 ? 13.375 -11.328 -4.714 1.00 93.81 170 GLN A CA 1
ATOM 1379 C C . GLN A 1 170 ? 13.604 -10.540 -6.011 1.00 93.81 170 GLN A C 1
ATOM 1381 O O . GLN A 1 170 ? 14.403 -10.957 -6.848 1.00 93.81 170 GLN A O 1
ATOM 1386 N N . LYS A 1 171 ? 12.879 -9.433 -6.207 1.00 92.31 171 LYS A N 1
ATOM 1387 C CA . LYS A 1 171 ? 12.842 -8.676 -7.467 1.00 92.31 171 LYS A CA 1
ATOM 1388 C C . LYS A 1 171 ? 13.604 -7.355 -7.385 1.00 92.31 171 LYS A C 1
ATOM 1390 O O . LYS A 1 171 ? 14.179 -6.937 -8.389 1.00 92.31 171 LYS A O 1
ATOM 1395 N N . LEU A 1 172 ? 13.600 -6.711 -6.218 1.00 93.25 172 LEU A N 1
ATOM 1396 C CA . LEU A 1 172 ? 14.337 -5.475 -5.974 1.00 93.25 172 LEU A CA 1
ATOM 1397 C C . LEU A 1 172 ? 15.822 -5.772 -5.720 1.00 93.25 172 LEU A C 1
ATOM 1399 O O . LEU A 1 172 ? 16.155 -6.741 -5.033 1.00 93.25 172 LEU A O 1
ATOM 1403 N N . LYS A 1 173 ? 16.710 -4.957 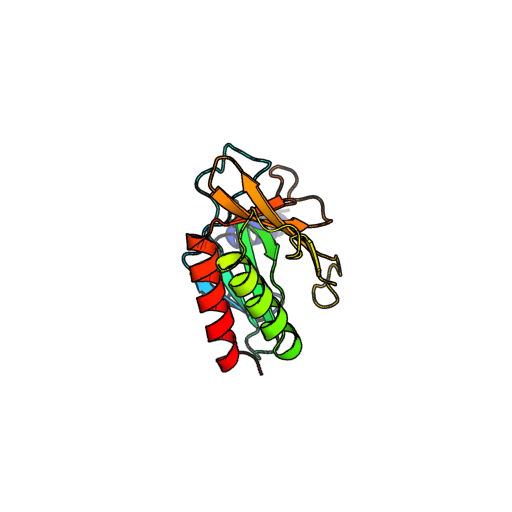-6.294 1.00 89.81 173 LYS A N 1
ATOM 1404 C CA . LYS A 1 173 ? 18.167 -5.159 -6.236 1.00 89.81 173 LYS A CA 1
ATOM 1405 C C . LYS A 1 173 ? 18.838 -4.344 -5.148 1.00 89.81 173 LYS A C 1
ATOM 1407 O O . LYS A 1 173 ? 18.454 -3.176 -4.952 1.00 89.81 173 LYS A O 1
#

Radius of gyration: 17.22 Å; chains: 1; bounding box: 38×33×64 Å

Sequence (173 aa):
MIRILGLIFVLLTAGCSTPGKPAFYYTWTQYKTGVEVMLVNEPQYKDGFDGILRLDDKGEYAVMAIYYGGDMSSHFGYVTKDSLESWITMYTGFLKWDPQNPAQPTKFTIPDNLSWTHKDYDVEYRFVNGKKLFVINKHSTGNWFVDFSELSMDEANVAKLTDVYIDLRQKLK